Protein AF-A0A6N9PT92-F1 (afdb_monomer_lite)

Secondary structure (DSSP, 8-state):
--S----SSS--HHHHHHHHHHHHHHHHT-TTHHHHHHHHHHHHHIIIIIS--S-HHHHHHHHHHHH-------GGGGSTTS---

Radius of gyration: 16.05 Å; chains: 1; bounding box: 34×50×33 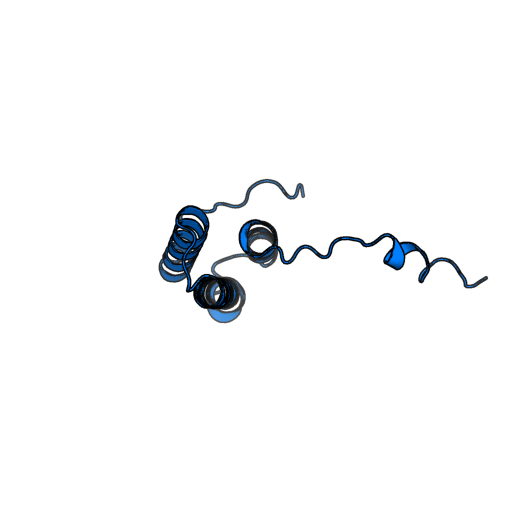Å

Sequence (85 aa):
MDLNEYPETGLPGYLQHDLDAYREGLENGSSLLDCLWCELYSSINAAQIDDGAITPEHANYLRRKFLRLDVKETEENKFEMGGQT

pLDDT: mean 85.62, std 18.99, range [44.91, 98.69]

Structure (mmCIF, N/CA/C/O backbone):
data_AF-A0A6N9PT92-F1
#
_entry.id   AF-A0A6N9PT92-F1
#
loop_
_atom_site.group_PDB
_atom_site.id
_atom_site.type_symbol
_atom_site.label_atom_id
_atom_site.label_alt_id
_atom_site.label_comp_id
_atom_site.label_asym_id
_atom_site.label_entity_id
_atom_site.label_seq_id
_atom_site.pdbx_PDB_ins_code
_atom_site.Cartn_x
_atom_site.Cartn_y
_atom_site.Cartn_z
_atom_site.occupancy
_atom_site.B_iso_or_equiv
_atom_site.auth_seq_id
_atom_site.auth_comp_id
_atom_site.auth_asym_id
_atom_site.auth_atom_id
_atom_site.pdbx_PDB_model_num
ATOM 1 N N . MET A 1 1 ? 1.205 13.709 -18.162 1.00 46.12 1 MET A N 1
ATOM 2 C CA . MET A 1 1 ? 0.394 12.495 -17.967 1.00 46.12 1 MET A CA 1
ATOM 3 C C . MET A 1 1 ? -0.564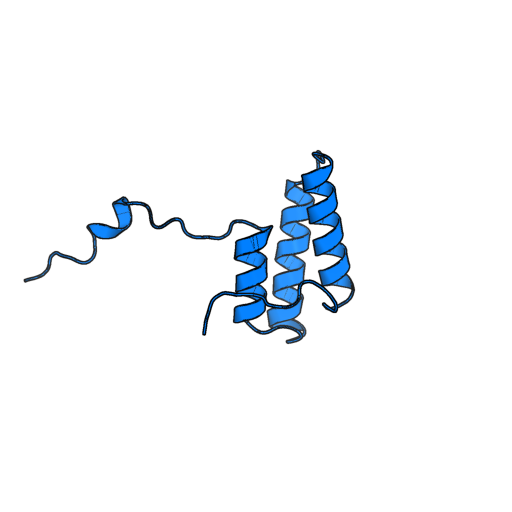 12.824 -16.849 1.00 46.12 1 MET A C 1
ATOM 5 O O . MET A 1 1 ? -0.093 13.177 -15.773 1.00 46.12 1 MET A O 1
ATOM 9 N N . ASP A 1 2 ? -1.860 12.854 -17.136 1.00 48.94 2 ASP A N 1
ATOM 10 C CA . ASP A 1 2 ? -2.882 13.089 -16.120 1.00 48.94 2 ASP A CA 1
ATOM 11 C C . ASP A 1 2 ? -2.753 12.054 -14.995 1.00 48.94 2 ASP A C 1
ATOM 13 O O . ASP A 1 2 ? -2.485 10.882 -15.248 1.00 48.94 2 ASP A O 1
ATOM 17 N N . LEU A 1 3 ? -2.947 12.486 -13.748 1.00 53.88 3 LEU A N 1
ATOM 18 C CA . LEU A 1 3 ? -2.946 11.666 -12.523 1.00 53.88 3 LEU A CA 1
ATOM 19 C C . LEU A 1 3 ? -4.057 10.593 -12.482 1.00 53.88 3 LEU A C 1
ATOM 21 O O . LEU A 1 3 ? -4.289 9.981 -11.438 1.00 53.88 3 LEU A O 1
ATOM 25 N N . ASN A 1 4 ? -4.765 10.391 -13.591 1.00 60.06 4 ASN A N 1
ATOM 26 C CA . ASN A 1 4 ? -6.081 9.790 -13.616 1.00 60.06 4 ASN A CA 1
ATOM 27 C C . ASN A 1 4 ? -6.021 8.340 -14.101 1.00 60.06 4 ASN A C 1
ATOM 29 O O . ASN A 1 4 ? -5.862 8.068 -15.287 1.00 60.06 4 ASN A O 1
ATOM 33 N N . GLU A 1 5 ? -6.218 7.467 -13.110 1.00 73.94 5 GLU A N 1
ATOM 34 C CA . GLU A 1 5 ? -6.622 6.060 -13.176 1.00 73.94 5 GLU A CA 1
ATOM 35 C C . GLU A 1 5 ? -5.563 5.046 -13.633 1.00 73.94 5 GLU A C 1
ATOM 37 O O . GLU A 1 5 ? -5.519 4.590 -14.772 1.00 73.94 5 GLU A O 1
ATOM 42 N N . TYR A 1 6 ? -4.745 4.610 -12.670 1.00 84.81 6 TYR A N 1
ATOM 43 C CA . TYR A 1 6 ? -4.108 3.298 -12.755 1.00 84.81 6 TYR A CA 1
ATOM 44 C C . TYR A 1 6 ? -5.083 2.199 -12.302 1.00 84.81 6 TYR A C 1
ATOM 46 O O . TYR A 1 6 ? -5.915 2.458 -11.427 1.00 84.81 6 TYR A O 1
ATOM 54 N N . PRO A 1 7 ? -4.964 0.962 -12.823 1.00 88.50 7 PRO A N 1
ATOM 55 C CA . PRO A 1 7 ? -5.775 -0.159 -12.361 1.00 88.50 7 PRO A CA 1
ATOM 56 C C . PRO A 1 7 ? -5.606 -0.422 -10.857 1.00 88.50 7 PRO A C 1
ATOM 58 O O . PRO A 1 7 ? -4.491 -0.509 -10.345 1.00 88.50 7 PRO A O 1
ATOM 61 N N . GLU A 1 8 ? -6.722 -0.600 -10.156 1.00 93.56 8 GLU A N 1
ATOM 62 C CA . GLU A 1 8 ? -6.777 -1.041 -8.745 1.00 93.56 8 GLU A CA 1
ATOM 63 C C . GLU A 1 8 ? -7.085 -2.537 -8.616 1.00 93.56 8 GLU A C 1
ATOM 65 O O . GLU A 1 8 ? -7.261 -3.063 -7.521 1.00 93.56 8 GLU A O 1
ATOM 70 N N . THR A 1 9 ? -7.189 -3.203 -9.764 1.00 90.31 9 THR A N 1
ATOM 71 C CA . THR A 1 9 ? -7.500 -4.619 -9.920 1.00 90.31 9 THR A CA 1
ATOM 72 C C . THR A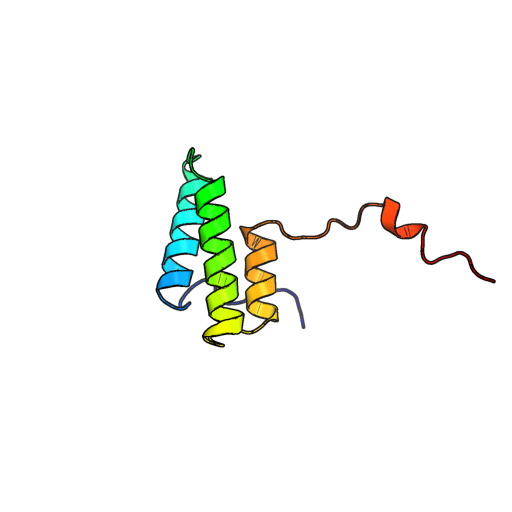 1 9 ? -6.467 -5.266 -10.826 1.00 90.31 9 THR A C 1
ATOM 74 O O . THR A 1 9 ? -5.955 -4.6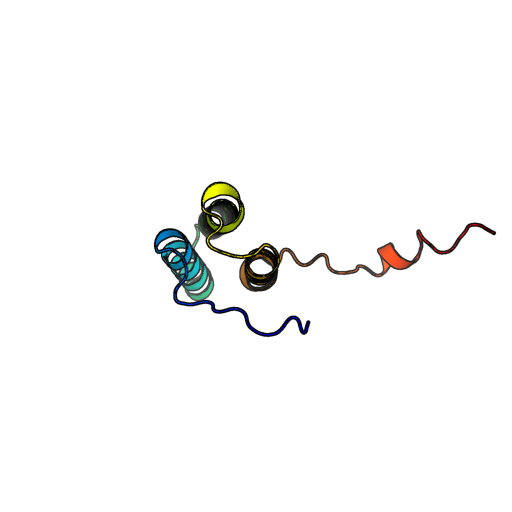12 -11.737 1.00 90.31 9 THR A O 1
ATOM 77 N N . GLY A 1 10 ? -6.215 -6.561 -10.642 1.00 92.06 10 GLY A N 1
ATOM 78 C CA . GLY A 1 10 ? -5.195 -7.275 -11.418 1.00 92.06 10 GLY A CA 1
ATOM 79 C C . GLY A 1 10 ? -3.771 -6.965 -10.953 1.00 92.06 10 GLY A C 1
ATOM 80 O O . GLY A 1 10 ? -2.819 -7.181 -11.699 1.00 92.06 10 GLY A O 1
ATOM 81 N N . LEU A 1 11 ? -3.635 -6.451 -9.728 1.00 97.12 11 LEU A N 1
ATOM 82 C CA . LEU A 1 11 ? -2.361 -6.310 -9.034 1.00 97.12 11 LEU A CA 1
ATOM 83 C C . LEU A 1 11 ? -1.795 -7.705 -8.694 1.00 97.12 11 LEU A C 1
ATOM 85 O O . LEU A 1 11 ? -2.550 -8.685 -8.679 1.00 97.12 11 LEU A O 1
ATOM 89 N N . PRO A 1 12 ? -0.486 -7.827 -8.392 1.00 97.88 12 PRO A N 1
ATOM 90 C CA . PRO A 1 12 ? 0.058 -9.037 -7.780 1.00 97.88 12 PRO A CA 1
ATOM 91 C C . PRO A 1 12 ? -0.813 -9.495 -6.608 1.00 97.88 12 PRO A C 1
ATOM 93 O O . PRO A 1 12 ? -1.295 -8.666 -5.840 1.00 97.88 12 PRO A O 1
ATOM 96 N N . GLY A 1 13 ? -1.024 -10.806 -6.469 1.00 98.12 13 GLY A N 1
ATOM 97 C CA . GLY A 1 13 ? -2.046 -11.341 -5.560 1.00 98.12 13 GLY A CA 1
ATOM 98 C C . GLY A 1 13 ? -1.928 -10.855 -4.111 1.00 98.12 13 GLY A C 1
ATOM 99 O O . GLY A 1 13 ? -2.947 -10.576 -3.488 1.00 98.12 13 GLY A O 1
ATOM 100 N N . TYR A 1 14 ? -0.704 -10.690 -3.602 1.00 98.38 14 TYR A N 1
ATOM 101 C CA . TYR A 1 14 ? -0.461 -10.142 -2.263 1.00 98.38 14 TYR A CA 1
ATOM 102 C C . TYR A 1 14 ? -0.855 -8.658 -2.168 1.00 98.38 14 TYR A C 1
ATOM 104 O O . TYR A 1 14 ? -1.549 -8.260 -1.241 1.00 98.38 14 TYR A O 1
ATOM 112 N N . LEU A 1 15 ? -0.501 -7.849 -3.171 1.00 98.62 15 LEU A N 1
ATOM 113 C CA . LEU A 1 15 ? -0.841 -6.431 -3.202 1.00 98.62 15 LEU A CA 1
ATOM 114 C C . LEU A 1 15 ? -2.353 -6.230 -3.346 1.00 98.62 15 LEU A C 1
ATOM 116 O O . LEU A 1 15 ? -2.910 -5.343 -2.705 1.00 98.62 15 LEU A O 1
ATOM 120 N N . GLN A 1 16 ? -3.026 -7.053 -4.157 1.00 98.44 16 GLN A N 1
ATOM 121 C CA . GLN A 1 16 ? -4.484 -7.011 -4.258 1.00 98.44 16 GLN A CA 1
ATOM 122 C C . GLN A 1 16 ? -5.138 -7.348 -2.915 1.00 98.44 16 GLN A C 1
ATOM 124 O O . GLN A 1 16 ? -6.011 -6.612 -2.467 1.00 98.44 16 GLN A O 1
ATOM 129 N N . HIS A 1 17 ? -4.685 -8.424 -2.267 1.00 98.56 17 HIS A N 1
ATOM 130 C CA . HIS A 1 17 ? -5.186 -8.844 -0.962 1.00 98.56 17 HIS A CA 1
ATOM 131 C C . HIS A 1 17 ? -5.074 -7.723 0.080 1.00 98.56 17 HIS A C 1
ATOM 133 O O . HIS A 1 17 ? -6.058 -7.407 0.746 1.00 98.56 17 HIS A O 1
ATOM 139 N N . ASP A 1 18 ? -3.910 -7.083 0.187 1.00 98.69 18 ASP A N 1
ATOM 140 C CA . ASP A 1 18 ? -3.693 -6.047 1.202 1.00 98.69 18 ASP A CA 1
ATOM 141 C C . ASP A 1 18 ? -4.439 -4.750 0.877 1.00 98.69 18 ASP A C 1
ATOM 143 O O . ASP A 1 18 ? -4.902 -4.052 1.783 1.00 98.69 18 ASP A O 1
ATOM 147 N N . LEU A 1 19 ? -4.615 -4.439 -0.413 1.00 98.44 19 LEU A N 1
ATOM 148 C CA . LEU A 1 19 ? -5.445 -3.318 -0.845 1.00 98.44 19 LEU A CA 1
ATOM 149 C C . LEU A 1 19 ? -6.911 -3.537 -0.457 1.00 98.44 19 LEU A C 1
ATOM 151 O O . LEU A 1 19 ? -7.547 -2.627 0.081 1.00 98.44 19 LEU A O 1
ATOM 155 N N . ASP A 1 20 ? -7.433 -4.738 -0.699 1.00 98.38 20 ASP A N 1
ATOM 156 C CA . ASP A 1 20 ? -8.809 -5.101 -0.369 1.00 98.38 20 ASP A CA 1
ATOM 157 C C . ASP A 1 20 ? -9.020 -5.120 1.157 1.00 98.38 20 ASP A C 1
ATOM 159 O O . ASP A 1 20 ? -9.976 -4.516 1.650 1.00 98.38 20 ASP A O 1
ATOM 163 N N . ALA A 1 21 ? -8.084 -5.700 1.919 1.00 98.56 21 ALA A N 1
ATOM 164 C CA . ALA A 1 21 ? -8.136 -5.743 3.382 1.00 98.56 21 ALA A CA 1
ATOM 165 C C . ALA A 1 21 ? -8.105 -4.340 4.011 1.00 98.56 21 ALA A C 1
ATOM 167 O O . ALA A 1 21 ? -8.846 -4.053 4.955 1.00 98.56 21 ALA A O 1
ATOM 168 N N . TYR A 1 22 ? -7.281 -3.432 3.481 1.00 98.44 22 TYR A N 1
ATOM 169 C CA . TYR A 1 22 ? -7.243 -2.047 3.946 1.00 98.44 22 TYR A CA 1
ATOM 170 C C . TYR A 1 22 ? -8.545 -1.293 3.631 1.00 98.44 22 TYR A C 1
ATOM 172 O O . TYR A 1 22 ? -9.051 -0.564 4.488 1.00 98.44 22 TYR A O 1
ATOM 180 N N . ARG A 1 23 ? -9.131 -1.492 2.440 1.00 97.00 23 ARG A N 1
ATOM 181 C CA . ARG A 1 23 ? -10.439 -0.910 2.080 1.00 97.00 23 ARG A CA 1
ATOM 182 C C . ARG A 1 23 ? -11.548 -1.403 3.002 1.00 97.00 23 ARG A C 1
ATOM 184 O O . ARG A 1 23 ? -12.277 -0.580 3.549 1.00 97.00 23 ARG A O 1
ATOM 191 N N . GLU A 1 24 ? -11.620 -2.710 3.232 1.00 98.19 24 GLU A N 1
ATOM 192 C CA . GLU A 1 24 ? -12.569 -3.301 4.177 1.00 98.19 24 GLU A CA 1
ATOM 193 C C . GLU A 1 24 ? -12.358 -2.746 5.596 1.00 98.19 24 GLU A C 1
ATOM 195 O O . GLU A 1 24 ? -13.315 -2.389 6.286 1.00 98.19 24 GLU A O 1
ATOM 200 N N . GLY A 1 25 ? -11.099 -2.605 6.023 1.00 98.00 25 GLY A N 1
ATOM 201 C CA . GLY A 1 25 ? -10.751 -2.011 7.309 1.00 98.00 25 GLY A CA 1
ATOM 202 C C . GLY A 1 25 ? -11.241 -0.569 7.459 1.00 98.00 25 GLY A C 1
ATOM 203 O O . GLY A 1 25 ? -11.715 -0.198 8.535 1.00 98.00 25 GLY A O 1
ATOM 204 N N . LEU A 1 26 ? -11.167 0.235 6.393 1.00 96.75 26 LEU A N 1
ATOM 205 C CA . LEU A 1 26 ? -11.694 1.603 6.374 1.00 96.75 26 LEU A CA 1
ATOM 206 C C . LEU A 1 26 ? -13.224 1.622 6.424 1.00 96.75 26 LEU A C 1
ATOM 208 O O . LEU A 1 26 ? -13.794 2.405 7.182 1.00 96.75 26 LEU A O 1
ATOM 212 N N . GLU A 1 27 ? -13.880 0.769 5.636 1.00 97.69 27 GLU A N 1
ATOM 213 C CA . GLU A 1 27 ? -15.343 0.683 5.552 1.00 97.69 27 GLU A CA 1
ATOM 214 C C . GLU A 1 27 ? -15.970 0.232 6.879 1.00 97.69 27 GLU A C 1
ATOM 216 O O . GLU A 1 27 ? -16.985 0.785 7.305 1.00 97.69 27 GLU A O 1
ATOM 221 N N . ASN A 1 28 ? -15.331 -0.717 7.567 1.00 97.81 28 ASN A N 1
ATOM 222 C CA . ASN A 1 28 ? -15.836 -1.301 8.810 1.00 97.81 28 ASN A CA 1
ATOM 223 C C . ASN A 1 28 ? -15.300 -0.629 10.086 1.00 97.81 28 ASN A C 1
ATOM 225 O O . ASN A 1 28 ? -15.678 -1.026 11.188 1.00 97.81 28 ASN A O 1
ATOM 229 N N . GLY A 1 29 ? -14.421 0.372 9.968 1.00 96.50 29 GLY A N 1
ATOM 230 C CA . GLY A 1 29 ? -13.819 1.043 11.124 1.00 96.50 29 GLY A CA 1
ATOM 231 C C . GLY A 1 29 ? -12.957 0.107 11.976 1.00 96.50 29 GLY A C 1
ATOM 232 O O . GLY A 1 29 ? -13.058 0.111 13.204 1.00 96.50 29 GLY A O 1
ATOM 233 N N . SER A 1 30 ? -1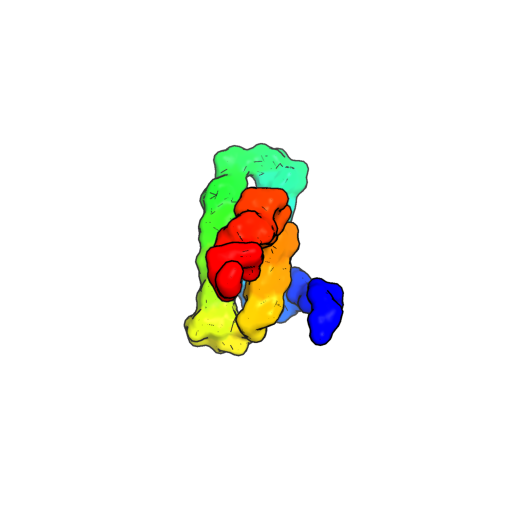2.134 -0.719 11.326 1.00 97.50 30 SER A N 1
ATOM 234 C CA . SER A 1 30 ? -11.269 -1.700 11.985 1.00 97.50 30 SER A CA 1
ATOM 235 C C . SER A 1 30 ? -10.347 -1.053 13.022 1.00 97.50 30 SER A C 1
ATOM 237 O O . SER A 1 30 ? -9.715 -0.026 12.774 1.00 97.50 30 SER A O 1
ATOM 239 N N . SER A 1 31 ? -10.193 -1.709 14.174 1.00 97.56 31 SER A N 1
ATOM 240 C CA . SER A 1 31 ? -9.223 -1.313 15.202 1.00 97.56 31 SER A CA 1
ATOM 241 C C . SER A 1 31 ? -7.766 -1.585 14.809 1.00 97.56 31 SER A C 1
ATOM 243 O O . SER A 1 31 ? -6.876 -1.260 15.585 1.00 97.56 31 SER A O 1
ATOM 245 N N . LEU A 1 32 ? -7.529 -2.213 13.652 1.00 97.62 32 LEU A N 1
ATOM 246 C CA . LEU A 1 32 ? -6.207 -2.582 13.131 1.00 97.62 32 LEU A CA 1
ATOM 247 C C . LEU A 1 32 ? -5.822 -1.760 11.891 1.00 97.62 32 LEU A C 1
ATOM 249 O O . LEU A 1 32 ? -5.028 -2.207 11.067 1.00 97.62 32 LEU A O 1
ATOM 253 N N . LEU A 1 33 ? -6.430 -0.586 11.702 1.00 97.38 33 LEU A N 1
ATOM 254 C CA . LEU A 1 33 ? -6.182 0.255 10.527 1.00 97.38 33 LEU A CA 1
ATOM 255 C C . LEU A 1 33 ? -4.712 0.663 10.368 1.00 97.38 33 LEU A C 1
ATOM 257 O O . LEU A 1 33 ? -4.242 0.787 9.242 1.00 97.38 33 LEU A O 1
ATOM 261 N N . ASP A 1 34 ? -3.990 0.852 11.468 1.00 97.12 34 ASP A N 1
ATOM 262 C CA . ASP A 1 34 ? -2.554 1.127 11.478 1.00 97.12 34 ASP A CA 1
ATOM 263 C C . ASP A 1 34 ? -1.737 -0.066 10.963 1.00 97.12 34 ASP A C 1
ATOM 265 O O . ASP A 1 34 ? -0.843 0.115 10.136 1.00 97.12 34 ASP A O 1
ATOM 269 N N . CYS A 1 35 ? -2.085 -1.288 11.375 1.00 98.00 35 CYS A N 1
ATOM 270 C CA . CYS A 1 35 ? -1.478 -2.503 10.840 1.00 98.00 35 CYS A CA 1
ATOM 271 C C . CYS A 1 35 ? -1.769 -2.646 9.342 1.00 98.00 35 CYS A C 1
ATOM 273 O O . CYS A 1 35 ? -0.843 -2.794 8.553 1.00 98.00 35 CYS A O 1
ATOM 275 N N . LEU A 1 36 ? -3.037 -2.527 8.937 1.00 98.38 36 LEU A N 1
ATOM 276 C CA . LEU A 1 36 ? -3.446 -2.657 7.534 1.00 98.38 36 LEU A CA 1
ATOM 277 C C . LEU A 1 36 ? -2.788 -1.597 6.636 1.00 98.38 36 LEU A C 1
ATOM 279 O O . LEU A 1 36 ? -2.430 -1.885 5.496 1.00 98.38 36 LEU A O 1
ATOM 283 N N . TRP A 1 37 ? -2.589 -0.382 7.155 1.00 98.12 37 TRP A N 1
ATOM 284 C CA . TRP A 1 37 ? -1.852 0.674 6.461 1.00 98.12 37 TRP A CA 1
ATOM 285 C C . TRP A 1 37 ? -0.389 0.273 6.221 1.00 98.12 37 TRP A C 1
ATOM 287 O O . TRP A 1 37 ? 0.118 0.439 5.110 1.00 98.12 37 TRP A O 1
ATOM 297 N N . CYS A 1 38 ? 0.282 -0.281 7.238 1.00 98.00 38 CYS A N 1
ATOM 298 C CA . CYS A 1 38 ? 1.668 -0.748 7.142 1.00 98.00 38 CYS A CA 1
ATOM 299 C C . CYS A 1 38 ? 1.830 -1.923 6.167 1.00 98.00 38 CYS A C 1
ATOM 301 O O . CYS A 1 38 ? 2.787 -1.928 5.385 1.00 98.00 38 CYS A O 1
ATOM 303 N N . GLU A 1 39 ? 0.902 -2.884 6.190 1.00 98.56 39 GLU A N 1
ATOM 304 C CA . GLU A 1 39 ? 0.890 -4.019 5.258 1.00 98.56 39 GLU A CA 1
ATOM 305 C C . GLU A 1 39 ? 0.735 -3.525 3.814 1.00 98.56 39 GLU A C 1
ATOM 307 O O . GLU A 1 39 ? 1.595 -3.786 2.971 1.00 98.56 39 GLU A O 1
ATOM 312 N N . LEU A 1 40 ? -0.275 -2.688 3.538 1.00 98.62 40 LEU A N 1
ATOM 313 C CA . LEU A 1 40 ? -0.485 -2.136 2.198 1.00 98.62 40 LEU A CA 1
ATOM 314 C C . LEU A 1 40 ? 0.716 -1.300 1.722 1.00 98.62 40 LEU A C 1
ATOM 316 O O . LEU A 1 40 ? 1.141 -1.426 0.572 1.00 98.62 40 LEU A O 1
ATOM 320 N N . TYR A 1 41 ? 1.301 -0.466 2.588 1.00 98.31 41 TYR A N 1
ATOM 321 C CA . TYR A 1 41 ? 2.502 0.303 2.244 1.00 98.31 41 TYR A CA 1
ATOM 322 C C . TYR A 1 41 ? 3.671 -0.606 1.844 1.00 98.31 41 TYR A C 1
ATOM 324 O O . TYR A 1 41 ? 4.351 -0.347 0.846 1.00 98.31 41 TYR A O 1
ATOM 332 N N . SER A 1 42 ? 3.890 -1.680 2.604 1.00 98.25 42 SER A N 1
ATOM 333 C CA . SER A 1 42 ? 4.972 -2.633 2.356 1.00 98.25 42 SER A CA 1
ATOM 334 C C . SER A 1 42 ? 4.745 -3.409 1.059 1.00 98.25 42 SER A C 1
ATOM 336 O O . SER A 1 42 ? 5.662 -3.498 0.244 1.00 98.25 42 SER A O 1
ATOM 338 N N . SER A 1 43 ? 3.517 -3.856 0.797 1.00 98.69 43 SER A N 1
ATOM 339 C CA . SER A 1 43 ? 3.159 -4.553 -0.442 1.00 98.69 43 SER A CA 1
ATOM 340 C C . SER A 1 43 ? 3.271 -3.673 -1.684 1.00 98.69 43 SER A C 1
ATOM 342 O O . SER A 1 43 ? 3.739 -4.136 -2.724 1.00 98.69 43 SER A O 1
ATOM 344 N N . ILE A 1 44 ? 2.943 -2.378 -1.593 1.00 98.56 44 ILE A N 1
ATOM 345 C CA . ILE A 1 44 ? 3.189 -1.438 -2.700 1.00 98.56 44 ILE A CA 1
ATOM 346 C C . ILE A 1 44 ? 4.696 -1.318 -2.980 1.00 98.56 44 ILE A C 1
ATOM 348 O O . ILE A 1 44 ? 5.105 -1.261 -4.141 1.00 98.56 44 ILE A O 1
ATOM 352 N N . ASN A 1 45 ? 5.533 -1.283 -1.936 1.00 98.06 45 ASN A N 1
ATOM 353 C CA . ASN A 1 45 ? 6.986 -1.212 -2.100 1.00 98.06 45 ASN A CA 1
ATOM 354 C C . ASN A 1 45 ? 7.555 -2.493 -2.712 1.00 98.06 45 ASN A C 1
ATOM 356 O O . ASN A 1 45 ? 8.334 -2.386 -3.653 1.00 98.06 45 ASN A O 1
ATOM 360 N N . ALA A 1 46 ? 7.146 -3.671 -2.234 1.00 98.50 46 ALA A N 1
ATOM 361 C CA . ALA A 1 46 ? 7.586 -4.954 -2.783 1.00 98.50 46 ALA A CA 1
ATOM 362 C C . ALA A 1 46 ? 7.223 -5.075 -4.275 1.00 98.50 46 ALA A C 1
ATOM 364 O O . ALA A 1 46 ? 8.084 -5.368 -5.106 1.00 98.50 46 ALA A O 1
ATOM 365 N N . ALA A 1 47 ? 5.988 -4.711 -4.641 1.00 98.50 47 ALA A N 1
ATOM 366 C CA . ALA A 1 47 ? 5.531 -4.733 -6.029 1.00 98.50 47 ALA A CA 1
ATOM 367 C C . ALA A 1 47 ? 6.311 -3.776 -6.938 1.00 98.50 47 ALA A C 1
ATOM 369 O O . ALA A 1 47 ? 6.490 -4.061 -8.122 1.00 98.50 47 ALA A O 1
ATOM 370 N N . GLN A 1 48 ? 6.769 -2.638 -6.408 1.00 98.31 48 GLN A N 1
ATOM 371 C CA . GLN A 1 48 ? 7.549 -1.662 -7.167 1.00 98.31 48 GLN A CA 1
ATOM 372 C C . GLN A 1 48 ? 9.039 -2.032 -7.248 1.00 98.31 48 GLN A C 1
ATOM 374 O O . GLN A 1 48 ? 9.637 -1.920 -8.315 1.00 98.31 48 GLN A O 1
ATOM 379 N N . ILE A 1 49 ? 9.656 -2.370 -6.115 1.00 97.75 49 ILE A N 1
ATOM 380 C CA . ILE A 1 49 ? 11.115 -2.420 -5.956 1.00 97.75 49 ILE A CA 1
ATOM 381 C C . ILE A 1 49 ? 11.656 -3.829 -6.163 1.00 97.75 49 ILE A C 1
ATOM 383 O O . ILE A 1 49 ? 12.639 -3.990 -6.884 1.00 97.75 49 ILE A O 1
ATOM 387 N N . ASP A 1 50 ? 11.018 -4.826 -5.553 1.00 96.81 50 ASP A N 1
ATOM 388 C CA . ASP A 1 50 ? 11.523 -6.199 -5.553 1.00 96.81 50 ASP A CA 1
ATOM 389 C C . ASP A 1 50 ? 11.045 -6.948 -6.803 1.00 96.81 50 ASP A C 1
ATOM 391 O O . ASP A 1 50 ? 11.851 -7.522 -7.536 1.00 96.81 50 ASP A O 1
ATOM 395 N N . ASP A 1 51 ? 9.742 -6.874 -7.094 1.00 96.81 51 ASP A N 1
ATOM 396 C CA . ASP A 1 51 ? 9.133 -7.601 -8.214 1.00 96.81 51 ASP A CA 1
ATOM 397 C C . ASP A 1 51 ? 9.166 -6.819 -9.535 1.00 96.81 51 ASP A C 1
ATOM 399 O O . ASP A 1 51 ? 9.103 -7.409 -10.615 1.00 96.81 51 ASP A O 1
ATOM 403 N N . GLY A 1 52 ? 9.196 -5.483 -9.469 1.00 97.25 52 GLY A N 1
ATOM 404 C CA . GLY A 1 52 ? 9.027 -4.617 -10.642 1.00 97.25 52 GLY A CA 1
ATOM 405 C C . GLY A 1 52 ? 7.675 -4.795 -11.355 1.00 97.25 52 GLY A C 1
ATOM 406 O O . GLY A 1 52 ? 7.561 -4.515 -12.548 1.00 97.25 52 GLY A O 1
ATOM 407 N N . ALA A 1 53 ? 6.656 -5.284 -10.644 1.00 97.69 53 ALA A N 1
ATOM 408 C CA . ALA A 1 53 ? 5.334 -5.607 -11.176 1.00 97.69 53 ALA A CA 1
ATOM 409 C C . ALA A 1 53 ? 4.461 -4.369 -11.446 1.00 97.69 53 ALA A C 1
ATOM 411 O O . ALA A 1 53 ? 3.540 -4.434 -12.260 1.00 97.69 53 ALA A O 1
ATOM 412 N N . ILE A 1 54 ? 4.743 -3.248 -10.776 1.00 97.06 54 ILE A N 1
ATOM 413 C CA . ILE A 1 54 ? 4.076 -1.959 -10.997 1.00 97.06 54 ILE A CA 1
ATOM 414 C C . ILE A 1 54 ? 5.106 -0.843 -11.191 1.00 97.06 54 ILE A C 1
ATOM 416 O O . ILE A 1 54 ? 6.213 -0.894 -10.654 1.00 97.06 54 ILE A O 1
ATOM 420 N N . THR A 1 55 ? 4.743 0.197 -11.944 1.00 96.19 55 THR A N 1
ATOM 421 C CA . THR A 1 55 ? 5.638 1.343 -12.157 1.00 96.19 55 THR A CA 1
ATOM 422 C C . THR A 1 55 ? 5.708 2.241 -10.915 1.00 96.19 55 THR A C 1
ATOM 424 O O . THR A 1 55 ? 4.781 2.240 -10.094 1.00 96.19 55 THR A O 1
ATOM 427 N N . PRO A 1 56 ? 6.759 3.072 -10.771 1.00 95.75 56 PRO A N 1
ATOM 428 C CA . PRO A 1 56 ? 6.812 4.089 -9.721 1.00 95.75 56 PRO A CA 1
ATOM 429 C C . PRO A 1 56 ? 5.584 5.008 -9.702 1.00 95.75 56 PRO A C 1
ATOM 431 O O . PRO A 1 56 ? 5.104 5.388 -8.635 1.00 95.75 56 PRO A O 1
ATOM 434 N N . GLU A 1 57 ? 5.035 5.350 -10.867 1.00 94.19 57 GLU A N 1
ATOM 435 C CA . GLU A 1 57 ? 3.849 6.195 -10.992 1.00 94.19 57 GLU A CA 1
ATOM 436 C C . GLU A 1 57 ? 2.583 5.495 -10.485 1.00 94.19 57 GLU A C 1
ATOM 438 O O . GLU A 1 57 ? 1.785 6.133 -9.793 1.00 94.19 57 GLU A O 1
ATOM 443 N N . HIS A 1 58 ? 2.424 4.197 -10.768 1.00 95.38 58 HIS A N 1
ATOM 444 C CA . HIS A 1 58 ? 1.320 3.381 -10.251 1.00 95.38 58 HIS A CA 1
ATOM 445 C C . HIS A 1 58 ? 1.427 3.226 -8.731 1.00 95.38 58 HIS A C 1
ATOM 447 O O . HIS A 1 58 ? 0.462 3.478 -8.011 1.00 95.38 58 HIS A O 1
ATOM 453 N N . ALA A 1 59 ? 2.622 2.926 -8.220 1.00 96.44 59 ALA A N 1
ATOM 454 C CA . ALA A 1 59 ? 2.875 2.858 -6.784 1.00 96.44 59 ALA A CA 1
ATOM 455 C C . ALA A 1 59 ? 2.564 4.198 -6.088 1.00 96.44 59 ALA A C 1
ATOM 457 O O . ALA A 1 59 ? 1.889 4.237 -5.059 1.00 96.44 59 ALA A O 1
ATOM 458 N N . ASN A 1 60 ? 2.978 5.320 -6.684 1.00 93.75 60 ASN A N 1
ATOM 459 C CA . ASN 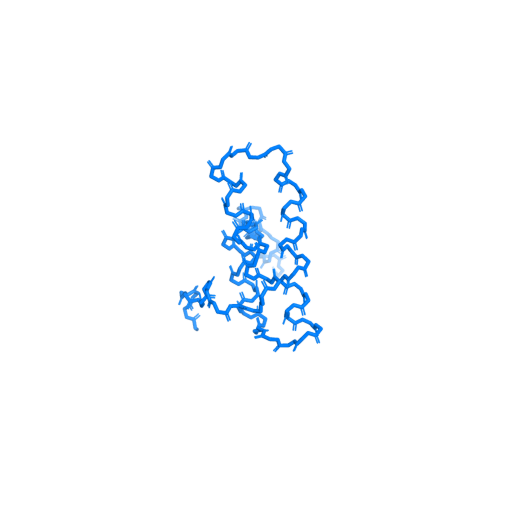A 1 60 ? 2.658 6.656 -6.183 1.00 93.75 60 ASN A CA 1
ATOM 460 C C . ASN A 1 60 ? 1.156 6.958 -6.235 1.00 93.75 60 ASN A C 1
ATOM 462 O O . ASN A 1 60 ? 0.633 7.565 -5.304 1.00 93.75 60 ASN A O 1
ATOM 466 N N . TYR A 1 61 ? 0.449 6.528 -7.281 1.00 93.75 61 TYR A N 1
ATOM 467 C CA . TYR A 1 61 ? -1.009 6.628 -7.341 1.00 93.75 61 TYR A CA 1
ATOM 468 C C . TYR A 1 61 ? -1.674 5.894 -6.167 1.00 93.75 61 TYR A C 1
ATOM 470 O O . TYR A 1 61 ? -2.484 6.500 -5.464 1.00 93.75 61 TYR A O 1
ATOM 478 N N . LEU A 1 62 ? -1.283 4.642 -5.896 1.00 95.25 62 LEU A N 1
ATOM 479 C CA . LEU A 1 62 ? -1.838 3.852 -4.791 1.00 95.25 62 LEU A CA 1
ATOM 480 C C . LEU A 1 62 ? -1.555 4.500 -3.424 1.00 95.25 62 LEU A C 1
ATOM 482 O O . LEU A 1 62 ? -2.466 4.660 -2.610 1.00 95.25 62 LEU A O 1
ATOM 486 N N . ARG A 1 63 ? -0.315 4.953 -3.190 1.00 95.56 63 ARG A N 1
ATOM 487 C CA . ARG A 1 63 ? 0.084 5.649 -1.952 1.00 95.56 63 ARG A CA 1
ATOM 488 C C . ARG A 1 63 ? -0.720 6.927 -1.709 1.00 95.56 63 ARG A C 1
ATOM 490 O O . ARG A 1 63 ? -1.170 7.168 -0.591 1.00 95.56 63 ARG A O 1
ATOM 497 N N . ARG A 1 64 ? -0.922 7.741 -2.745 1.00 92.12 64 ARG A N 1
ATOM 498 C CA . ARG A 1 64 ? -1.720 8.969 -2.641 1.00 92.12 64 ARG A CA 1
ATOM 499 C C . ARG A 1 64 ? -3.183 8.653 -2.344 1.00 92.12 64 ARG A C 1
ATOM 501 O O . ARG A 1 64 ? -3.725 9.113 -1.343 1.00 92.12 64 ARG A O 1
ATOM 508 N N . LYS A 1 65 ? -3.792 7.784 -3.157 1.00 92.38 65 LYS A N 1
ATOM 509 C CA . LYS A 1 65 ? -5.225 7.480 -3.080 1.00 92.38 65 LYS A CA 1
ATOM 510 C C . LYS A 1 65 ? -5.629 6.777 -1.784 1.00 92.38 65 LYS A C 1
ATOM 512 O O . LYS A 1 65 ? -6.633 7.151 -1.183 1.00 92.38 65 LYS A O 1
ATOM 517 N N . PHE A 1 66 ? -4.867 5.773 -1.354 1.00 94.19 66 PHE A N 1
ATOM 518 C CA . PHE A 1 66 ? -5.259 4.914 -0.232 1.00 94.19 66 PHE A CA 1
ATOM 519 C C . PHE A 1 66 ? -4.550 5.282 1.073 1.00 94.19 66 PHE A C 1
ATOM 521 O O . PHE A 1 66 ? -5.174 5.300 2.135 1.00 94.19 66 PHE A O 1
ATOM 528 N N . LEU A 1 67 ? -3.267 5.639 1.010 1.00 94.25 67 LEU A N 1
ATOM 529 C CA . LEU A 1 67 ? -2.454 5.876 2.207 1.00 94.25 67 LEU A CA 1
ATOM 530 C C . LEU A 1 67 ? -2.369 7.353 2.607 1.00 94.25 67 LEU A C 1
ATOM 532 O O . LEU A 1 67 ? -1.771 7.658 3.637 1.00 94.25 67 LEU A O 1
ATOM 536 N N . ARG A 1 68 ? -2.985 8.260 1.830 1.00 86.19 68 ARG A N 1
ATOM 537 C CA . ARG A 1 68 ? -2.979 9.718 2.050 1.00 86.19 68 ARG A CA 1
ATOM 538 C C . ARG A 1 68 ? -1.567 10.298 2.172 1.00 86.19 68 ARG A C 1
ATOM 540 O O . ARG A 1 68 ? -1.360 11.278 2.880 1.00 86.19 68 ARG A O 1
ATOM 547 N N . LEU A 1 69 ? -0.603 9.719 1.453 1.00 81.38 69 LEU A N 1
ATOM 548 C CA . LEU A 1 69 ? 0.778 10.215 1.375 1.00 81.38 69 LEU A CA 1
ATOM 549 C C . LEU A 1 69 ? 0.921 11.437 0.449 1.00 81.38 69 LEU A C 1
ATOM 551 O O . LEU A 1 69 ? 2.006 11.738 -0.046 1.00 81.38 69 LEU A O 1
ATOM 555 N N . ASP A 1 70 ? -0.179 12.151 0.220 1.00 70.62 70 ASP A N 1
ATOM 556 C CA . ASP A 1 70 ? -0.163 13.458 -0.410 1.00 70.62 70 ASP A CA 1
ATOM 557 C C . ASP A 1 70 ? 0.513 14.447 0.537 1.00 70.62 70 ASP A C 1
ATOM 559 O O . ASP A 1 70 ? 0.009 14.739 1.626 1.00 70.62 70 ASP A O 1
ATOM 563 N N . VAL A 1 71 ? 1.643 15.010 0.109 1.00 57.00 71 VAL A N 1
ATOM 564 C CA . VAL A 1 71 ? 2.142 16.245 0.709 1.00 57.00 71 VAL A CA 1
ATOM 565 C C . VAL A 1 71 ? 1.089 17.298 0.389 1.00 57.00 71 VAL A C 1
ATOM 567 O O . VAL A 1 71 ? 0.992 17.762 -0.747 1.00 57.00 71 VAL A O 1
ATOM 570 N N . LYS A 1 72 ? 0.250 17.651 1.368 1.00 53.28 72 LYS A N 1
ATOM 571 C CA . LYS A 1 72 ? -0.519 18.887 1.258 1.00 53.28 72 LYS A CA 1
ATOM 572 C C . LYS A 1 72 ? 0.512 19.987 1.088 1.00 53.28 72 LYS A C 1
ATOM 574 O O . LYS A 1 72 ? 1.355 20.162 1.962 1.00 53.28 72 LYS A O 1
ATOM 579 N N . GLU A 1 73 ? 0.459 20.694 -0.032 1.00 53.09 73 GLU A N 1
ATOM 580 C CA . GLU A 1 73 ? 1.142 21.971 -0.146 1.00 53.09 73 GLU A CA 1
ATOM 581 C C . GLU A 1 73 ? 0.499 22.869 0.918 1.00 53.09 73 GLU A C 1
ATOM 583 O O . GLU A 1 73 ? -0.619 23.363 0.761 1.00 53.09 73 GLU A O 1
ATOM 588 N N . THR A 1 74 ? 1.122 22.946 2.092 1.00 47.94 74 THR A N 1
ATOM 589 C CA . THR A 1 74 ? 0.732 23.920 3.098 1.00 47.94 74 THR A CA 1
ATOM 590 C C . THR A 1 74 ? 1.127 25.283 2.542 1.00 47.94 74 THR A C 1
ATOM 592 O O . THR A 1 74 ? 2.156 25.425 1.881 1.00 47.94 74 THR A O 1
ATOM 595 N N . GLU A 1 75 ? 0.321 26.312 2.803 1.00 53.88 75 GLU A N 1
ATOM 596 C CA . GLU A 1 75 ? 0.650 27.701 2.435 1.00 53.88 75 GLU A CA 1
ATOM 597 C C . GLU A 1 75 ? 2.029 28.151 2.985 1.00 53.88 75 GLU A C 1
ATOM 599 O O . GLU A 1 75 ? 2.590 29.139 2.522 1.00 53.88 75 GLU A O 1
ATOM 604 N N . GLU A 1 76 ? 2.613 27.396 3.922 1.00 54.56 76 GLU A N 1
ATOM 605 C CA . GLU A 1 76 ? 3.959 27.576 4.478 1.00 54.56 76 GLU A CA 1
ATOM 606 C C . GLU A 1 76 ? 5.084 27.311 3.455 1.00 54.56 76 GLU A C 1
ATOM 608 O O . GLU A 1 76 ? 6.117 27.975 3.507 1.00 54.56 76 GLU A O 1
ATOM 613 N N . ASN A 1 77 ? 4.873 26.448 2.454 1.00 54.06 77 ASN A N 1
ATOM 614 C CA . ASN A 1 77 ? 5.902 26.114 1.455 1.00 54.06 77 ASN A CA 1
ATOM 615 C C . ASN A 1 77 ? 6.076 27.171 0.342 1.00 54.06 77 ASN A C 1
ATOM 617 O O . ASN A 1 77 ? 6.939 27.020 -0.523 1.00 54.06 77 ASN A O 1
ATOM 621 N N . LYS A 1 78 ? 5.284 28.255 0.345 1.00 48.38 78 LYS A N 1
ATOM 622 C CA . LYS A 1 78 ? 5.374 29.338 -0.655 1.00 48.38 78 LYS A CA 1
ATOM 623 C C . LYS A 1 78 ? 6.442 30.393 -0.339 1.00 48.38 78 LYS A C 1
ATOM 625 O O . LYS A 1 78 ? 6.804 31.158 -1.230 1.00 48.38 78 LYS A O 1
ATOM 630 N N . PHE A 1 79 ? 6.958 30.451 0.893 1.00 51.72 79 PHE A N 1
ATOM 631 C CA . PHE A 1 79 ? 7.862 31.528 1.326 1.00 51.72 79 PHE A CA 1
ATOM 632 C C . PHE A 1 79 ? 9.363 31.215 1.219 1.00 51.72 79 PHE A C 1
ATOM 634 O O . PHE A 1 79 ? 10.166 32.142 1.293 1.00 51.72 79 PHE A O 1
ATOM 641 N N . GLU A 1 80 ? 9.774 29.964 0.988 1.00 55.19 80 GLU A N 1
ATOM 642 C CA . GLU A 1 80 ? 11.204 29.596 1.041 1.00 55.19 80 GLU A CA 1
ATOM 643 C C . GLU A 1 80 ? 11.943 29.607 -0.313 1.00 55.19 80 GLU A C 1
ATOM 645 O O . GLU A 1 80 ? 13.155 29.420 -0.352 1.00 55.19 80 GLU A O 1
ATOM 650 N N . MET A 1 81 ? 11.271 29.900 -1.433 1.00 51.03 81 MET A N 1
ATOM 651 C CA . MET A 1 81 ? 11.891 29.921 -2.778 1.00 51.03 81 MET A CA 1
ATOM 652 C C . MET A 1 81 ? 11.711 31.259 -3.522 1.00 51.03 81 MET A C 1
ATOM 654 O O . MET A 1 81 ? 11.749 31.308 -4.749 1.00 51.03 81 MET A O 1
ATOM 658 N N . GLY A 1 82 ? 11.509 32.359 -2.788 1.00 48.06 82 GLY A N 1
ATOM 659 C CA . GLY A 1 82 ? 11.205 33.682 -3.356 1.00 48.06 82 GLY A CA 1
ATOM 660 C C . GLY A 1 82 ? 12.095 34.834 -2.887 1.00 48.06 82 GLY A C 1
ATOM 661 O O . GLY A 1 82 ? 11.669 35.981 -2.976 1.00 48.06 82 GLY A O 1
ATOM 662 N N . GLY A 1 83 ? 13.296 34.571 -2.361 1.00 49.47 83 GLY A N 1
ATOM 663 C CA . GLY A 1 83 ? 14.097 35.619 -1.721 1.00 49.47 83 GLY A CA 1
ATOM 664 C C . GLY A 1 83 ? 15.606 35.479 -1.857 1.00 49.47 83 GLY A C 1
ATOM 665 O O . GLY A 1 83 ? 16.284 35.443 -0.839 1.00 49.47 83 GLY A O 1
ATOM 666 N N . GLN A 1 84 ? 16.136 35.448 -3.083 1.00 47.00 84 GLN A N 1
ATOM 667 C CA . GLN A 1 84 ? 17.520 35.866 -3.353 1.00 47.00 84 GLN A CA 1
ATOM 668 C C . GLN A 1 84 ? 17.616 36.586 -4.707 1.00 47.00 84 GLN A C 1
ATOM 670 O O . GLN A 1 84 ? 17.872 35.964 -5.734 1.00 47.00 84 GLN A O 1
ATOM 675 N N . THR A 1 85 ? 17.436 37.907 -4.673 1.00 44.91 85 THR A N 1
ATOM 676 C CA . THR A 1 85 ? 18.170 38.890 -5.491 1.00 44.91 85 THR A CA 1
ATOM 677 C C . THR A 1 85 ? 18.345 40.153 -4.673 1.00 44.91 85 THR A C 1
ATOM 679 O O . THR A 1 85 ? 17.322 40.583 -4.093 1.00 44.91 85 THR A O 1
#

Foldseek 3Di:
DDLDDDDLPPQDPQLNVLSVVLVVCVVVVNPCNVVSLVSNLVSLCCCVPVVVVDDPSVSVSCCCPRVVPDPDPDPVVPPPPPDDD